Protein AF-A0A522FK22-F1 (afdb_monomer_lite)

Sequence (85 aa):
MKSIIQQFTRQSKLREKAEAVAIQSEINNPATESSRRNFLKKAAMGGIALGGFMSLSVEDTIARSTSEVNRSSSPSELKITDMRV

Secondary structure (DSSP, 8-state):
-HHHHHHHHHHHHHHHHHHHHHHHHHHH-TTS---HHHHHHHHHHHHHHHHHHHHS-HHHHHHHHTTT--TTS-TTT--------

Structure (mmCIF, N/CA/C/O backbone):
data_AF-A0A522FK22-F1
#
_entry.id   AF-A0A522FK22-F1
#
loop_
_atom_site.group_PDB
_atom_site.id
_atom_site.type_symbol
_atom_site.label_atom_id
_atom_site.label_alt_id
_atom_site.label_comp_id
_atom_site.label_asym_id
_atom_site.label_entity_id
_atom_site.label_seq_id
_atom_site.pdbx_PDB_ins_code
_atom_site.Cartn_x
_atom_site.Cartn_y
_atom_site.Cartn_z
_atom_site.occupancy
_atom_site.B_iso_or_equiv
_atom_site.auth_seq_id
_atom_site.auth_comp_id
_atom_site.auth_asym_id
_atom_site.auth_atom_id
_atom_site.pdbx_PDB_model_num
ATOM 1 N N . MET A 1 1 ? -14.859 -27.831 2.518 1.00 55.72 1 MET A N 1
ATOM 2 C CA . MET A 1 1 ? -14.865 -26.457 1.952 1.00 55.72 1 MET A CA 1
ATOM 3 C C . MET A 1 1 ? -13.696 -25.597 2.430 1.00 55.72 1 MET A C 1
ATOM 5 O O . MET A 1 1 ? -13.019 -25.039 1.579 1.00 55.72 1 MET A O 1
ATOM 9 N N . LYS A 1 2 ? -13.392 -25.517 3.739 1.00 58.50 2 LYS A N 1
ATOM 10 C CA . LYS A 1 2 ? -12.260 -24.707 4.250 1.00 58.50 2 LYS A CA 1
ATOM 11 C C . LYS A 1 2 ? -10.887 -25.062 3.642 1.00 58.50 2 LYS A C 1
ATOM 13 O O . LYS A 1 2 ? -10.124 -24.155 3.340 1.00 58.50 2 LYS A O 1
ATOM 18 N N . SER A 1 3 ? -10.587 -26.343 3.408 1.00 76.81 3 SER A N 1
ATOM 19 C CA . SER A 1 3 ? -9.296 -26.789 2.847 1.00 76.81 3 SER A CA 1
ATOM 20 C C . SER A 1 3 ? -9.069 -26.355 1.394 1.00 76.81 3 SER A C 1
ATOM 22 O O . SER A 1 3 ? -7.981 -25.909 1.048 1.00 76.81 3 SER A O 1
ATOM 24 N N . ILE A 1 4 ? -10.107 -26.431 0.559 1.00 84.44 4 ILE A N 1
ATOM 25 C CA . ILE A 1 4 ? -10.060 -26.029 -0.855 1.00 84.44 4 ILE A CA 1
ATOM 26 C C . ILE A 1 4 ? -9.840 -24.517 -0.961 1.00 84.44 4 ILE A C 1
ATOM 28 O O . ILE A 1 4 ? -8.973 -24.064 -1.702 1.00 84.44 4 ILE A O 1
ATOM 32 N N . ILE A 1 5 ? -10.560 -23.728 -0.157 1.00 77.81 5 ILE A N 1
ATOM 33 C CA . ILE A 1 5 ? -10.375 -22.272 -0.109 1.00 77.81 5 ILE A CA 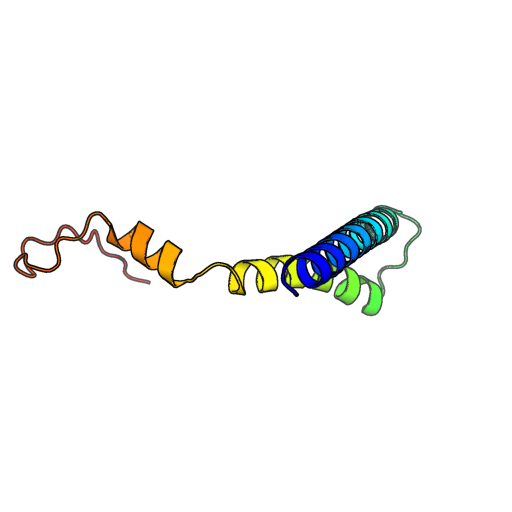1
ATOM 34 C C . ILE A 1 5 ? -8.939 -21.933 0.309 1.00 77.81 5 ILE A C 1
ATOM 36 O O . ILE A 1 5 ? -8.287 -21.138 -0.356 1.00 77.81 5 ILE A O 1
ATOM 40 N N . GLN A 1 6 ? -8.403 -22.592 1.343 1.00 76.12 6 GLN A N 1
ATOM 41 C CA . GLN A 1 6 ? -7.014 -22.395 1.776 1.00 76.12 6 GLN A CA 1
ATOM 42 C C . GLN A 1 6 ? -5.993 -22.728 0.679 1.00 76.12 6 GLN A C 1
ATOM 44 O O . GLN A 1 6 ? -4.978 -22.040 0.563 1.00 76.12 6 GLN A O 1
ATOM 49 N N . GLN A 1 7 ? -6.248 -23.758 -0.132 1.00 79.12 7 GLN A N 1
ATOM 50 C CA . GLN A 1 7 ? -5.409 -24.091 -1.284 1.00 79.12 7 GLN A CA 1
ATOM 51 C C . GLN A 1 7 ? -5.452 -22.986 -2.342 1.00 79.12 7 GLN A C 1
ATOM 53 O O . GLN A 1 7 ? -4.391 -22.561 -2.798 1.00 79.12 7 GLN A O 1
ATOM 58 N N . PHE A 1 8 ? -6.637 -22.464 -2.668 1.00 77.88 8 PHE A N 1
ATOM 59 C CA . PHE A 1 8 ? -6.779 -21.341 -3.596 1.00 77.88 8 PHE A CA 1
ATOM 60 C C . PHE A 1 8 ? -6.071 -20.086 -3.089 1.00 77.88 8 PHE A C 1
ATOM 62 O O . PHE A 1 8 ? -5.268 -19.511 -3.816 1.00 77.88 8 PHE A O 1
ATOM 69 N N . THR A 1 9 ? -6.267 -19.701 -1.826 1.00 75.88 9 THR A N 1
ATOM 70 C CA . THR A 1 9 ? -5.583 -18.533 -1.251 1.00 75.88 9 THR A CA 1
ATOM 71 C C . THR A 1 9 ? -4.065 -18.705 -1.273 1.00 75.88 9 THR A C 1
ATOM 73 O O . THR A 1 9 ? -3.333 -17.759 -1.558 1.00 75.88 9 THR A O 1
ATOM 76 N N . ARG A 1 10 ? -3.569 -19.918 -0.991 1.00 79.00 10 ARG A N 1
ATOM 77 C CA . ARG A 1 10 ? -2.134 -20.221 -1.028 1.00 79.00 10 ARG A CA 1
ATOM 78 C C . ARG A 1 10 ? -1.582 -20.140 -2.450 1.00 79.00 10 ARG A C 1
ATOM 80 O O . ARG A 1 10 ? -0.526 -19.548 -2.637 1.00 79.00 10 ARG A O 1
ATOM 87 N N . GLN A 1 11 ? -2.294 -20.677 -3.439 1.00 81.31 11 GLN A N 1
ATOM 88 C CA . GLN A 1 11 ? -1.903 -20.562 -4.846 1.00 81.31 11 GLN A CA 1
ATOM 89 C C . GLN A 1 11 ? -1.904 -19.106 -5.323 1.00 81.31 11 GLN A C 1
ATOM 91 O O . GLN A 1 11 ? -0.938 -18.691 -5.958 1.00 81.31 11 GLN A O 1
ATOM 96 N N . SER A 1 12 ? -2.922 -18.315 -4.970 1.00 79.25 12 SER A N 1
ATOM 97 C CA . SER A 1 12 ? -2.980 -16.890 -5.318 1.00 79.25 12 SER A CA 1
ATOM 98 C C . SER A 1 12 ? -1.806 -16.114 -4.723 1.00 79.25 12 SER A C 1
ATOM 100 O O . SER A 1 12 ? -1.118 -15.414 -5.455 1.00 79.25 12 SER A O 1
ATOM 102 N N . LYS A 1 13 ? -1.490 -16.321 -3.436 1.00 79.19 13 LYS A N 1
ATOM 103 C CA . LYS A 1 13 ? -0.331 -15.681 -2.787 1.00 79.19 13 LYS A CA 1
ATOM 104 C C . LYS A 1 13 ? 1.004 -16.066 -3.426 1.00 79.19 13 LYS A C 1
ATOM 106 O O . LYS A 1 13 ? 1.923 -15.255 -3.465 1.00 79.19 13 LYS A O 1
ATOM 111 N N . LEU A 1 14 ? 1.149 -17.310 -3.885 1.00 81.06 14 LEU A N 1
ATOM 112 C CA . LEU A 1 14 ? 2.368 -17.754 -4.568 1.00 81.06 14 LEU A CA 1
ATOM 113 C C . LEU A 1 14 ? 2.516 -17.093 -5.943 1.00 81.06 14 LEU A C 1
ATOM 115 O O . LEU A 1 14 ? 3.617 -16.669 -6.286 1.00 81.06 14 LEU A O 1
ATOM 119 N N . ARG A 1 15 ? 1.415 -16.965 -6.694 1.00 79.38 15 ARG A N 1
ATOM 120 C CA . ARG A 1 15 ? 1.386 -16.260 -7.985 1.00 79.38 15 ARG A CA 1
ATOM 121 C C . ARG A 1 15 ? 1.702 -14.778 -7.819 1.00 79.38 15 ARG A C 1
ATOM 123 O O . ARG A 1 15 ? 2.605 -14.283 -8.477 1.00 79.38 15 ARG A O 1
ATOM 130 N N . GLU A 1 16 ? 1.058 -14.125 -6.857 1.00 79.25 16 GLU A N 1
ATOM 131 C CA . GLU A 1 16 ? 1.285 -12.714 -6.536 1.00 79.25 16 GLU A CA 1
ATOM 132 C C . GLU A 1 16 ? 2.752 -12.440 -6.169 1.00 79.25 16 GLU A C 1
ATOM 134 O O . GLU A 1 16 ? 3.354 -11.490 -6.663 1.00 79.25 16 GLU A O 1
ATOM 139 N N . LYS A 1 17 ? 3.378 -13.314 -5.367 1.00 82.81 17 LYS A N 1
ATOM 140 C CA . LYS A 1 17 ? 4.810 -13.204 -5.044 1.00 82.81 17 LYS A CA 1
ATOM 141 C C . LYS A 1 17 ? 5.705 -13.362 -6.271 1.00 82.81 17 LYS A C 1
ATOM 143 O O . LYS A 1 17 ? 6.671 -12.616 -6.407 1.00 82.81 17 LYS A O 1
ATOM 148 N N . ALA A 1 18 ? 5.415 -14.326 -7.143 1.00 84.69 18 ALA A N 1
ATOM 149 C CA . ALA A 1 18 ? 6.195 -14.540 -8.360 1.00 84.69 18 ALA A CA 1
ATOM 150 C C . ALA A 1 18 ? 6.084 -13.340 -9.317 1.00 84.69 18 ALA A C 1
ATOM 152 O O . ALA A 1 18 ? 7.091 -12.875 -9.850 1.00 84.69 18 ALA A O 1
ATOM 153 N N . GLU A 1 19 ? 4.878 -12.795 -9.472 1.00 82.56 19 GLU A N 1
ATOM 154 C CA . GLU A 1 19 ? 4.612 -11.599 -10.272 1.00 82.56 19 GLU A CA 1
ATOM 155 C C . GLU A 1 19 ? 5.299 -10.361 -9.685 1.00 82.56 19 GLU A C 1
ATOM 157 O O . GLU A 1 19 ? 5.950 -9.623 -10.421 1.00 82.56 19 GLU A O 1
ATOM 162 N N . ALA A 1 20 ? 5.255 -10.165 -8.363 1.00 81.38 20 ALA A N 1
ATOM 163 C CA . ALA A 1 20 ? 5.943 -9.059 -7.697 1.00 81.38 20 ALA A CA 1
ATOM 164 C C . ALA A 1 20 ? 7.464 -9.097 -7.921 1.00 81.38 20 ALA A C 1
ATOM 166 O O . ALA A 1 20 ? 8.073 -8.062 -8.186 1.00 81.38 20 ALA A O 1
ATOM 167 N N . VAL A 1 21 ? 8.081 -10.283 -7.868 1.00 86.19 21 VAL A N 1
ATOM 168 C CA . VAL A 1 21 ? 9.517 -10.458 -8.148 1.00 86.19 21 VAL A CA 1
ATOM 169 C C . VAL A 1 21 ? 9.836 -10.153 -9.613 1.00 86.19 21 VAL A C 1
ATOM 171 O O . VAL A 1 21 ? 10.803 -9.442 -9.893 1.00 86.19 21 VAL A O 1
ATOM 174 N N . ALA A 1 22 ? 9.014 -10.639 -10.546 1.00 85.31 22 ALA A N 1
ATOM 175 C CA . ALA A 1 22 ? 9.190 -10.366 -11.969 1.00 85.31 22 ALA A CA 1
ATOM 176 C C . ALA A 1 22 ? 9.084 -8.862 -12.266 1.00 85.31 22 ALA A C 1
ATOM 178 O O . ALA A 1 22 ? 9.969 -8.295 -12.909 1.00 85.31 22 ALA A O 1
ATOM 179 N N . ILE A 1 23 ? 8.067 -8.188 -11.719 1.00 80.44 23 ILE A N 1
ATOM 180 C CA . ILE A 1 23 ? 7.904 -6.742 -11.885 1.00 80.44 23 ILE A CA 1
ATOM 181 C C . ILE A 1 23 ? 9.075 -5.999 -11.232 1.00 80.44 23 ILE A C 1
ATOM 183 O O . ILE A 1 23 ? 9.629 -5.098 -11.852 1.00 80.44 23 ILE A O 1
ATOM 187 N N . GLN A 1 24 ? 9.526 -6.394 -10.038 1.00 81.81 24 GLN A N 1
ATOM 188 C CA . GLN A 1 24 ? 10.679 -5.762 -9.390 1.00 81.81 24 GLN A CA 1
ATOM 189 C C . GLN A 1 24 ? 11.957 -5.873 -10.238 1.00 81.81 24 GLN A C 1
ATOM 191 O O . GLN A 1 24 ? 12.710 -4.904 -10.338 1.00 81.81 24 GLN A O 1
ATOM 196 N N . SER A 1 25 ? 12.191 -7.020 -10.885 1.00 85.94 25 SER A N 1
ATOM 197 C CA . SER A 1 25 ? 13.338 -7.201 -11.785 1.00 85.94 25 SER A CA 1
ATOM 198 C C . SER A 1 25 ? 13.271 -6.292 -13.020 1.00 85.94 25 SER A C 1
ATOM 200 O O . SER A 1 25 ? 14.283 -5.726 -13.424 1.00 85.94 25 SER A O 1
ATOM 202 N N . GLU A 1 26 ? 12.072 -6.071 -13.561 1.00 82.00 26 GLU A N 1
ATOM 203 C CA . GLU A 1 26 ? 11.825 -5.152 -14.675 1.00 82.00 26 GLU A CA 1
ATOM 204 C C . GLU A 1 26 ? 11.980 -3.686 -14.241 1.00 82.00 26 GLU A C 1
ATOM 206 O O . GLU A 1 26 ? 12.549 -2.879 -14.963 1.00 82.00 26 GLU A O 1
ATOM 211 N N . ILE A 1 27 ? 11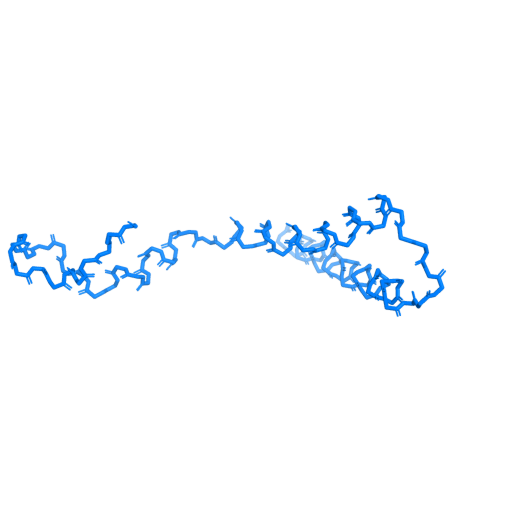.548 -3.329 -13.029 1.00 79.25 27 ILE A N 1
ATOM 212 C CA . ILE A 1 27 ? 11.722 -1.980 -12.469 1.00 79.25 27 ILE A CA 1
ATOM 213 C C . ILE A 1 27 ? 13.202 -1.636 -12.285 1.00 79.25 27 ILE A C 1
ATOM 215 O O . ILE A 1 27 ? 13.590 -0.497 -12.555 1.00 79.25 27 ILE A O 1
ATOM 219 N N . ASN A 1 28 ? 13.991 -2.604 -11.811 1.00 83.19 28 ASN A N 1
ATOM 220 C CA . ASN A 1 28 ? 15.416 -2.448 -11.520 1.00 83.19 28 ASN A CA 1
ATOM 221 C C . ASN A 1 28 ? 16.291 -2.481 -12.779 1.00 83.19 28 ASN A C 1
ATOM 223 O O . ASN A 1 28 ? 17.461 -2.106 -12.713 1.00 83.19 28 ASN A O 1
ATOM 227 N N . ASN A 1 29 ? 15.756 -2.937 -13.91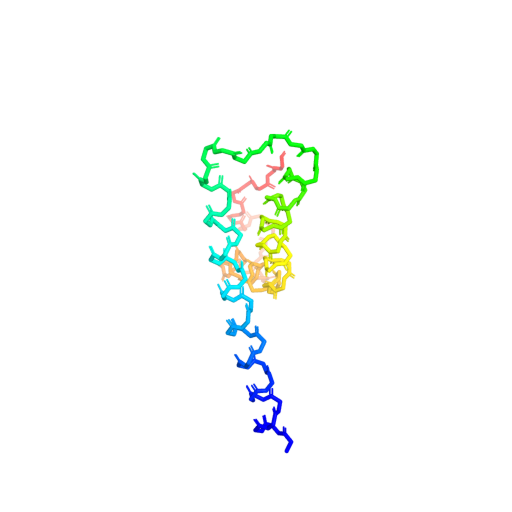2 1.00 85.62 29 ASN A N 1
ATOM 228 C CA . ASN A 1 29 ? 16.503 -2.988 -15.156 1.00 85.62 29 ASN A CA 1
ATOM 229 C C . ASN A 1 29 ? 16.676 -1.561 -15.726 1.00 85.62 29 ASN A C 1
ATOM 231 O O . ASN A 1 29 ? 15.679 -0.900 -16.038 1.00 85.62 29 ASN A O 1
ATOM 235 N N . PRO A 1 30 ? 17.917 -1.072 -15.907 1.00 80.38 30 PRO A N 1
ATOM 236 C CA . PRO A 1 30 ? 18.172 0.265 -16.442 1.00 80.38 30 PRO A CA 1
ATOM 237 C C . PRO A 1 30 ? 17.782 0.421 -17.921 1.00 80.38 30 PRO A C 1
ATOM 239 O O . PRO A 1 30 ? 17.621 1.546 -18.383 1.00 80.38 30 PRO A O 1
ATOM 242 N N . ALA A 1 31 ? 17.593 -0.676 -18.665 1.00 84.94 31 ALA A N 1
ATOM 243 C CA . ALA A 1 31 ? 17.154 -0.645 -20.065 1.00 84.94 31 ALA A CA 1
ATOM 244 C C . ALA A 1 31 ? 15.641 -0.394 -20.235 1.00 84.94 31 ALA A C 1
ATOM 246 O O . ALA A 1 31 ? 15.138 -0.313 -21.356 1.00 84.94 31 ALA A O 1
ATOM 247 N N . THR A 1 32 ? 14.894 -0.301 -19.136 1.00 80.44 32 THR A N 1
ATOM 248 C CA . THR A 1 32 ? 13.435 -0.178 -19.160 1.00 80.44 32 THR A CA 1
ATOM 249 C C . THR A 1 32 ? 13.024 1.283 -19.324 1.00 80.44 32 THR A C 1
ATOM 251 O O . THR A 1 32 ? 13.292 2.117 -18.462 1.00 80.44 32 THR A O 1
ATOM 254 N N . GLU A 1 33 ? 12.337 1.599 -20.422 1.00 82.12 33 GLU A N 1
ATOM 255 C CA . GLU A 1 33 ? 11.929 2.966 -20.769 1.00 82.12 33 GLU A C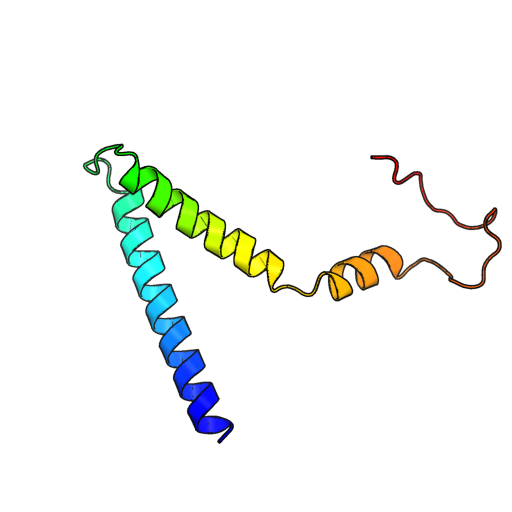A 1
ATOM 256 C C . GLU A 1 33 ? 10.993 3.597 -19.713 1.00 82.12 33 GLU A C 1
ATOM 258 O O . GLU A 1 33 ? 10.108 2.942 -19.158 1.00 82.12 33 GLU A O 1
ATOM 263 N N . SER A 1 34 ? 11.115 4.897 -19.445 1.00 77.31 34 SER A N 1
ATOM 264 C CA . SER A 1 34 ? 10.309 5.630 -18.454 1.00 77.31 34 SER A CA 1
ATOM 265 C C . SER A 1 34 ? 8.930 6.078 -18.979 1.00 77.31 34 SER A C 1
ATOM 267 O O . SER A 1 34 ? 8.535 7.235 -18.859 1.00 77.31 34 SER A O 1
ATOM 269 N N . SER A 1 35 ? 8.143 5.152 -19.535 1.00 86.06 35 SER A N 1
ATOM 270 C CA . SER A 1 35 ? 6.786 5.453 -20.022 1.00 86.06 35 SER A CA 1
ATOM 271 C C . SER A 1 35 ? 5.747 5.588 -18.889 1.00 86.06 35 SER A C 1
ATOM 273 O O . SER A 1 35 ? 5.872 4.972 -17.827 1.00 86.06 35 SER A O 1
ATOM 275 N N . ARG A 1 36 ? 4.644 6.323 -19.128 1.00 79.31 36 ARG A N 1
ATOM 276 C CA . ARG A 1 36 ? 3.505 6.445 -18.179 1.00 79.31 36 ARG A CA 1
ATOM 277 C C . ARG A 1 36 ? 2.956 5.090 -17.713 1.00 79.31 36 ARG A C 1
ATOM 279 O O . ARG A 1 36 ? 2.554 4.944 -16.565 1.00 79.31 36 ARG A O 1
ATOM 286 N N . ARG A 1 37 ? 2.962 4.086 -18.591 1.00 80.88 37 ARG A N 1
ATOM 287 C CA . ARG A 1 37 ? 2.546 2.713 -18.269 1.00 80.88 37 ARG A CA 1
ATOM 288 C C . ARG A 1 37 ? 3.501 2.055 -17.273 1.00 80.88 37 ARG A C 1
ATOM 290 O O . ARG A 1 37 ? 3.039 1.399 -16.346 1.00 80.88 37 ARG A O 1
ATOM 297 N N . ASN A 1 38 ? 4.806 2.289 -17.411 1.00 80.31 38 ASN A N 1
ATOM 298 C CA . ASN A 1 38 ? 5.798 1.815 -16.448 1.00 80.31 38 ASN A CA 1
ATOM 299 C C . ASN A 1 38 ? 5.677 2.545 -15.107 1.00 80.31 38 ASN A C 1
ATOM 301 O O . ASN A 1 38 ? 5.812 1.908 -14.066 1.00 80.31 38 ASN A O 1
ATOM 305 N N . PHE A 1 39 ? 5.340 3.839 -15.111 1.00 80.81 39 PHE A N 1
ATOM 306 C CA . PHE A 1 39 ? 5.005 4.566 -13.883 1.00 80.81 39 PHE A CA 1
ATOM 307 C C . PHE A 1 39 ? 3.787 3.963 -13.174 1.00 80.81 39 PHE A C 1
ATOM 309 O O . PHE A 1 39 ? 3.875 3.650 -11.994 1.00 80.81 39 PHE A O 1
ATOM 316 N N . LEU A 1 40 ? 2.678 3.726 -13.883 1.00 81.25 40 LEU A N 1
ATOM 317 C CA . LEU A 1 40 ? 1.479 3.127 -13.285 1.00 81.25 40 LEU A CA 1
ATOM 318 C C . LEU A 1 40 ? 1.717 1.695 -12.798 1.00 81.25 40 LEU A C 1
ATOM 320 O O . LEU A 1 40 ? 1.217 1.335 -11.744 1.00 81.25 40 LEU A O 1
ATOM 324 N N . LYS A 1 41 ? 2.515 0.893 -13.510 1.00 77.94 41 LYS A N 1
ATOM 325 C CA . LYS A 1 41 ? 2.900 -0.462 -13.081 1.00 77.94 41 LYS A CA 1
ATOM 326 C C . LYS A 1 41 ? 3.725 -0.439 -11.784 1.00 77.94 41 LYS A C 1
ATOM 328 O O . LYS A 1 41 ? 3.449 -1.209 -10.869 1.00 77.94 41 LYS A O 1
ATOM 333 N N . LYS A 1 42 ? 4.676 0.498 -11.671 1.00 74.94 42 LYS A N 1
ATOM 334 C CA . LYS A 1 42 ? 5.457 0.768 -10.446 1.00 74.94 42 LYS A CA 1
ATOM 335 C C . LYS A 1 42 ? 4.570 1.277 -9.303 1.00 74.94 42 LYS A C 1
ATOM 337 O O . LYS A 1 42 ? 4.657 0.786 -8.181 1.00 74.94 42 LYS A O 1
ATOM 342 N N . ALA A 1 43 ? 3.689 2.231 -9.594 1.00 73.38 43 ALA A N 1
ATOM 343 C CA . ALA A 1 43 ? 2.774 2.824 -8.627 1.00 73.38 43 ALA A CA 1
ATOM 344 C C . ALA A 1 43 ? 1.713 1.827 -8.151 1.00 73.38 43 ALA A C 1
ATOM 346 O O . ALA A 1 43 ? 1.376 1.842 -6.979 1.00 73.38 43 ALA A O 1
ATOM 347 N N . ALA A 1 44 ? 1.228 0.928 -9.012 1.00 70.88 44 ALA A N 1
ATOM 348 C CA . ALA A 1 44 ? 0.283 -0.124 -8.652 1.00 70.88 44 ALA A CA 1
ATOM 349 C C . ALA A 1 44 ? 0.905 -1.158 -7.706 1.00 70.88 44 ALA A C 1
ATOM 351 O O . ALA A 1 44 ? 0.219 -1.606 -6.799 1.00 70.88 44 ALA A O 1
ATOM 352 N N . MET A 1 45 ? 2.201 -1.475 -7.817 1.00 68.38 45 MET A N 1
ATOM 353 C CA . MET A 1 45 ? 2.883 -2.259 -6.775 1.00 68.38 45 MET A CA 1
ATOM 354 C C . MET A 1 45 ? 2.867 -1.547 -5.411 1.00 68.38 45 MET A C 1
ATOM 356 O O . MET A 1 45 ? 2.625 -2.186 -4.390 1.00 68.38 45 MET A O 1
ATOM 360 N N . GLY A 1 46 ? 3.053 -0.223 -5.386 1.00 62.03 46 GLY A N 1
ATOM 361 C CA . GLY A 1 46 ? 2.880 0.587 -4.170 1.00 62.03 46 GLY A CA 1
ATOM 362 C C . GLY A 1 46 ? 1.412 0.750 -3.740 1.00 62.03 46 GLY A C 1
ATOM 363 O O . GLY A 1 46 ? 1.112 0.837 -2.554 1.00 62.03 46 GLY A O 1
ATOM 364 N N . GLY A 1 47 ? 0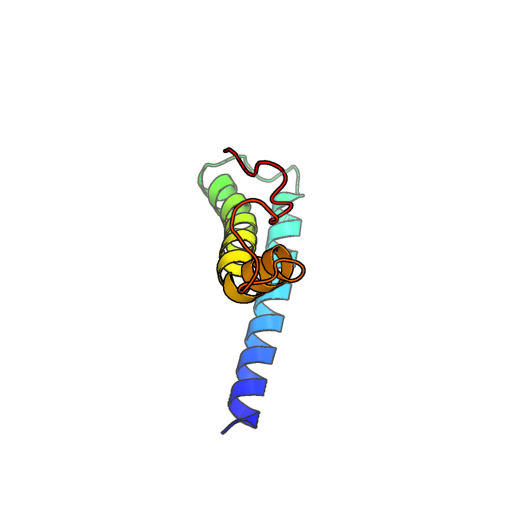.483 0.736 -4.694 1.00 60.44 47 GLY A N 1
ATOM 365 C CA . GLY A 1 47 ? -0.960 0.847 -4.496 1.00 60.44 47 GLY A CA 1
ATOM 366 C C . GLY A 1 47 ? -1.602 -0.445 -4.000 1.00 60.44 47 GLY A C 1
ATOM 367 O O . GLY A 1 47 ? -2.571 -0.380 -3.259 1.00 60.44 47 GLY A O 1
ATOM 368 N N . ILE A 1 48 ? -1.035 -1.610 -4.323 1.00 61.66 48 ILE A N 1
ATOM 369 C CA . ILE A 1 48 ? -1.376 -2.893 -3.695 1.00 61.66 48 ILE A CA 1
ATOM 370 C C . ILE A 1 48 ? -0.868 -2.913 -2.254 1.00 61.66 48 ILE A C 1
ATOM 372 O O . ILE A 1 48 ? -1.576 -3.402 -1.383 1.00 61.66 48 ILE A O 1
ATOM 376 N N . ALA A 1 49 ? 0.295 -2.318 -1.961 1.00 61.28 49 ALA A N 1
ATOM 377 C CA . ALA A 1 49 ? 0.731 -2.139 -0.577 1.00 61.28 49 ALA A CA 1
ATOM 378 C C . ALA A 1 49 ? -0.231 -1.216 0.197 1.00 61.28 49 ALA A C 1
ATOM 380 O O . ALA A 1 49 ? -0.681 -1.589 1.275 1.00 61.28 49 ALA A O 1
ATOM 381 N N . LEU A 1 50 ? -0.626 -0.068 -0.371 1.00 63.38 50 LEU A N 1
ATOM 382 C CA . LEU A 1 50 ? -1.610 0.837 0.240 1.00 63.38 50 LEU A CA 1
ATOM 383 C C . LEU A 1 50 ? -3.007 0.202 0.364 1.00 63.38 50 LEU A C 1
ATOM 385 O O . LEU A 1 50 ? -3.637 0.305 1.410 1.00 63.38 50 LEU A O 1
ATOM 389 N N . GLY A 1 51 ? -3.477 -0.509 -0.660 1.00 63.91 51 GLY A N 1
ATOM 390 C CA . GLY A 1 51 ? -4.722 -1.281 -0.619 1.00 63.91 51 GLY A CA 1
ATOM 391 C C . GLY A 1 51 ? -4.659 -2.449 0.371 1.00 63.91 51 GLY A C 1
ATOM 392 O O . GLY A 1 51 ? -5.649 -2.772 1.019 1.00 63.91 51 GLY A O 1
ATOM 393 N N . GLY A 1 52 ? -3.476 -3.033 0.566 1.00 64.81 52 GLY A N 1
ATOM 394 C CA . GLY A 1 52 ? -3.187 -3.997 1.622 1.00 64.81 52 GLY A CA 1
ATOM 395 C C . GLY A 1 52 ? -3.268 -3.364 3.012 1.00 64.81 52 GLY A C 1
ATOM 396 O O . GLY A 1 52 ? -3.866 -3.961 3.905 1.00 64.81 52 GLY A O 1
ATOM 397 N N . PHE A 1 53 ? -2.779 -2.130 3.181 1.00 62.47 53 PHE A N 1
ATOM 398 C CA . PHE A 1 53 ? -2.999 -1.341 4.399 1.00 62.47 53 PHE A CA 1
ATOM 399 C C . PHE A 1 53 ? -4.481 -1.015 4.625 1.00 62.47 53 PHE A C 1
ATOM 401 O O . PHE A 1 53 ? -4.916 -1.028 5.768 1.00 62.47 53 PHE A O 1
ATOM 408 N N . MET A 1 54 ? -5.280 -0.806 3.572 1.00 65.88 54 MET A N 1
ATOM 409 C CA . MET A 1 54 ? -6.739 -0.644 3.706 1.00 65.88 54 MET A CA 1
ATOM 410 C C . MET A 1 54 ? -7.454 -1.929 4.156 1.00 65.88 54 MET A C 1
ATOM 412 O O . MET A 1 54 ? -8.572 -1.855 4.656 1.00 65.88 54 MET A O 1
ATOM 416 N N . SER A 1 55 ? -6.836 -3.101 3.961 1.00 61.88 55 SER A N 1
ATOM 417 C CA . SER A 1 55 ? -7.349 -4.390 4.450 1.00 61.88 55 SER A CA 1
ATOM 418 C C . SER A 1 55 ? -6.894 -4.737 5.871 1.00 61.88 55 SER A C 1
ATOM 420 O O . SER A 1 55 ? -7.421 -5.680 6.463 1.00 61.88 55 SER A O 1
ATOM 422 N N . LEU A 1 56 ? -5.925 -3.994 6.423 1.00 60.34 56 LEU A N 1
ATOM 423 C CA . LEU A 1 56 ? -5.674 -4.014 7.859 1.00 60.34 56 LEU A CA 1
ATOM 424 C C . LEU A 1 56 ? -6.848 -3.299 8.523 1.00 60.34 56 LEU A C 1
ATOM 426 O O . LEU A 1 56 ? -7.246 -2.218 8.095 1.00 60.34 56 LEU A O 1
ATOM 430 N N . SER A 1 57 ? -7.420 -3.930 9.543 1.00 64.00 57 SER A N 1
ATOM 431 C CA . SER A 1 57 ? -8.522 -3.380 10.323 1.00 64.00 57 SER A CA 1
ATOM 432 C C . SER A 1 57 ? -8.100 -2.020 10.874 1.00 64.00 57 SER A C 1
ATOM 434 O O . SER A 1 57 ? -7.261 -1.899 11.775 1.00 64.00 57 SER A O 1
ATOM 436 N N . VAL A 1 58 ? -8.694 -0.959 10.332 1.00 66.56 58 VAL A N 1
ATOM 437 C CA . VAL A 1 58 ? -8.610 0.383 10.918 1.00 66.56 58 VAL A CA 1
ATOM 438 C C . VAL A 1 58 ? -9.039 0.307 12.388 1.00 66.56 58 VAL A C 1
ATOM 440 O O . VAL A 1 58 ? -8.487 1.001 13.239 1.00 66.56 58 VAL A O 1
ATOM 443 N N . GLU A 1 59 ? -9.939 -0.627 12.701 1.00 66.50 59 GLU A N 1
ATOM 444 C CA . GLU A 1 59 ? -10.382 -0.982 14.040 1.00 66.50 59 GLU A CA 1
ATOM 445 C C . GLU A 1 59 ? -9.237 -1.384 14.977 1.00 66.50 59 GLU A C 1
ATOM 447 O O . GLU A 1 59 ? -9.217 -0.894 16.102 1.00 66.50 59 GLU A O 1
ATOM 452 N N . ASP A 1 60 ? -8.262 -2.200 14.553 1.00 69.00 60 ASP A N 1
ATOM 453 C CA . ASP A 1 60 ? -7.149 -2.604 15.432 1.00 69.00 60 ASP A CA 1
ATOM 454 C C . ASP A 1 60 ? -6.169 -1.451 15.663 1.00 69.00 60 ASP A C 1
ATOM 456 O O . ASP A 1 60 ? -5.603 -1.313 16.748 1.00 69.00 60 ASP A O 1
ATOM 460 N N . THR A 1 61 ? -6.004 -0.574 14.670 1.00 69.94 61 THR A N 1
ATOM 461 C CA . THR A 1 61 ? -5.163 0.623 14.808 1.00 69.94 61 THR A CA 1
ATOM 462 C C . THR A 1 61 ? -5.805 1.626 15.764 1.00 69.94 61 THR A C 1
ATOM 464 O O . THR A 1 61 ? -5.128 2.155 16.644 1.00 69.94 61 THR A O 1
ATOM 467 N N . ILE A 1 62 ? -7.120 1.843 15.646 1.00 72.19 62 ILE A N 1
ATOM 468 C CA . ILE A 1 62 ? -7.894 2.683 16.569 1.00 72.19 62 ILE A CA 1
ATOM 469 C C . ILE A 1 62 ? -7.934 2.054 17.966 1.00 72.19 62 ILE A C 1
ATOM 471 O O . ILE A 1 62 ? -7.755 2.752 18.963 1.00 72.19 62 ILE A O 1
ATOM 475 N N . ALA A 1 63 ? -8.129 0.740 18.076 1.00 76.38 63 ALA A N 1
ATOM 476 C CA . ALA A 1 63 ? -8.120 0.039 19.357 1.00 76.38 63 ALA A CA 1
ATOM 477 C C . ALA A 1 63 ? -6.751 0.137 20.039 1.00 76.38 63 ALA A C 1
ATOM 479 O O . ALA A 1 63 ? -6.683 0.334 21.250 1.00 76.38 63 ALA A O 1
ATOM 480 N N . ARG A 1 64 ? -5.657 0.056 19.270 1.00 77.88 64 ARG A N 1
ATOM 481 C CA . ARG A 1 64 ? -4.300 0.191 19.803 1.00 77.88 64 ARG A CA 1
ATOM 482 C C . ARG A 1 64 ? -3.954 1.627 20.185 1.00 77.88 64 ARG A C 1
ATOM 484 O O . ARG A 1 64 ? -3.307 1.818 21.208 1.00 77.88 64 ARG A O 1
ATOM 491 N N . SER A 1 65 ? -4.378 2.622 19.408 1.00 75.38 65 SER A N 1
ATOM 492 C CA . SER A 1 65 ? -4.133 4.036 19.727 1.00 75.38 65 SER A CA 1
ATOM 493 C C . SER A 1 65 ? -4.985 4.532 20.898 1.00 75.38 65 SER A C 1
ATOM 495 O O . SER A 1 65 ? -4.555 5.408 21.641 1.00 75.38 65 SER A O 1
ATOM 497 N N . THR A 1 66 ? -6.163 3.938 21.115 1.00 77.06 66 THR A N 1
ATOM 498 C CA . THR A 1 66 ? -7.071 4.280 22.223 1.00 77.06 66 THR A CA 1
ATOM 499 C C . THR A 1 66 ? -6.960 3.337 23.425 1.00 77.06 66 THR A C 1
ATOM 501 O O . THR A 1 66 ? -7.726 3.481 24.376 1.00 77.06 66 THR A O 1
ATOM 504 N N . SER A 1 67 ? -6.003 2.396 23.437 1.00 77.06 67 SER A N 1
ATOM 505 C CA . SER A 1 67 ? -5.931 1.342 24.465 1.00 77.06 67 SER A CA 1
ATOM 506 C C . SER A 1 67 ? -5.665 1.855 25.880 1.00 77.06 67 SER A C 1
ATOM 508 O O . SER A 1 67 ? -6.012 1.188 26.848 1.00 77.06 67 SER A O 1
ATOM 510 N N . GLU A 1 68 ? -5.041 3.024 26.010 1.00 79.88 68 GLU A N 1
ATOM 511 C CA . GLU A 1 68 ? -4.718 3.636 27.307 1.00 79.88 68 GLU A CA 1
ATOM 512 C C . GLU A 1 68 ? -5.771 4.666 27.753 1.00 79.88 68 GLU A C 1
ATOM 514 O O . GLU A 1 68 ? -5.658 5.253 28.828 1.00 79.88 68 GLU A O 1
ATOM 519 N N . VAL A 1 69 ? -6.820 4.879 26.949 1.00 74.06 69 VAL A N 1
ATOM 520 C CA . VAL A 1 69 ? -7.874 5.857 27.233 1.00 74.06 69 VAL A CA 1
ATOM 521 C C . VAL A 1 69 ? -8.977 5.202 28.059 1.00 74.06 69 VAL A C 1
ATOM 523 O O . VAL A 1 69 ? -9.708 4.326 27.591 1.00 74.06 69 VAL A O 1
ATOM 526 N N . ASN A 1 70 ? -9.140 5.666 29.296 1.00 75.00 70 ASN A N 1
ATOM 527 C CA . ASN A 1 70 ? -10.256 5.257 30.135 1.00 75.00 70 ASN A CA 1
ATOM 528 C C . ASN A 1 70 ? -11.559 5.911 29.634 1.00 75.00 70 ASN A C 1
ATOM 530 O O . ASN A 1 70 ? -11.706 7.128 29.653 1.00 75.00 70 ASN A O 1
ATOM 534 N N . ARG A 1 71 ? -12.530 5.106 29.187 1.00 73.56 71 ARG A N 1
ATOM 535 C CA . ARG A 1 71 ? -13.806 5.608 28.638 1.00 73.56 71 ARG A CA 1
ATOM 536 C C . ARG A 1 71 ? -14.747 6.199 29.693 1.00 73.56 71 ARG A C 1
ATOM 538 O O . ARG A 1 71 ? -15.693 6.883 29.320 1.00 73.56 71 ARG A O 1
ATOM 545 N N . SER A 1 72 ? -14.523 5.913 30.976 1.00 79.75 72 SER A N 1
ATOM 546 C CA . SER A 1 72 ? -15.379 6.363 32.080 1.00 79.75 72 SER A CA 1
ATOM 547 C C . SER A 1 72 ? -14.784 7.509 32.902 1.00 79.75 72 SER A C 1
ATOM 549 O O . SER A 1 72 ? -15.384 7.894 33.902 1.00 79.75 72 SER A O 1
ATOM 551 N N . SER A 1 73 ? -13.607 8.034 32.544 1.00 70.56 73 SER A N 1
ATOM 552 C CA . SER A 1 73 ? -13.016 9.179 33.249 1.00 70.56 73 SER A CA 1
ATOM 553 C C . SER A 1 73 ? -13.662 10.499 32.837 1.00 70.56 73 SER A C 1
ATOM 555 O O . SER A 1 73 ? -14.214 10.630 31.742 1.00 70.56 73 SER A O 1
ATOM 557 N N . SER A 1 74 ? -13.561 11.502 33.708 1.00 74.75 74 SER A N 1
ATOM 558 C CA . SER A 1 74 ? -14.038 12.846 33.397 1.00 74.75 74 SER A CA 1
ATOM 559 C C . SER A 1 74 ? -13.233 13.465 32.233 1.00 74.75 74 SER A C 1
ATOM 561 O O . SER A 1 74 ? -12.029 13.216 32.122 1.00 74.75 74 SER A O 1
ATOM 563 N N . PRO A 1 75 ? -13.849 14.286 31.356 1.00 71.12 75 PRO A N 1
ATOM 564 C CA . PRO A 1 75 ? -13.167 14.873 30.194 1.00 71.12 75 PRO A CA 1
ATOM 565 C C . PRO A 1 75 ? -11.915 15.692 30.543 1.00 71.12 75 PRO A C 1
ATOM 567 O O . PRO A 1 75 ? -11.012 15.817 29.724 1.00 71.12 75 PRO A O 1
ATOM 570 N N . SER A 1 76 ? -11.857 16.237 31.760 1.00 72.38 76 SER A N 1
ATOM 571 C CA . SER A 1 76 ? -10.746 17.029 32.296 1.00 72.38 76 SER A CA 1
ATOM 572 C C . SER A 1 76 ? -9.557 16.201 32.795 1.00 72.38 76 SER A C 1
ATOM 574 O O . SER A 1 76 ? -8.456 16.731 32.899 1.00 72.38 76 SER A O 1
ATOM 576 N N . GLU A 1 77 ? -9.761 14.924 33.123 1.00 68.25 77 GLU A N 1
ATOM 577 C CA . GLU A 1 77 ? -8.710 14.015 33.614 1.00 68.25 77 GLU A CA 1
ATOM 578 C C . GLU A 1 77 ? -8.060 13.202 32.489 1.00 68.25 77 GLU A C 1
ATOM 580 O O . GLU A 1 77 ? -7.030 12.551 32.687 1.00 68.25 77 GLU A O 1
ATOM 585 N N . LEU A 1 78 ? -8.653 13.234 31.295 1.00 69.62 78 LEU A N 1
ATOM 586 C CA . LEU A 1 78 ? -8.127 12.548 30.130 1.00 69.62 78 LEU A CA 1
ATOM 587 C C . LEU A 1 78 ? -6.852 13.238 29.639 1.00 69.62 78 LEU A C 1
ATOM 589 O O . LEU A 1 78 ? -6.866 14.356 29.128 1.00 69.62 78 LEU A O 1
ATOM 593 N N . LYS A 1 79 ? -5.736 12.518 29.742 1.00 64.88 79 LYS A N 1
ATOM 594 C CA . LYS A 1 79 ? -4.411 12.914 29.251 1.00 64.88 79 LYS A CA 1
ATOM 595 C C . LYS A 1 79 ? -4.321 12.736 27.728 1.00 64.88 79 LYS A C 1
ATOM 597 O O . LYS A 1 79 ? -3.400 12.107 27.223 1.00 64.88 79 LYS A O 1
ATOM 602 N N . ILE A 1 80 ? -5.311 13.238 26.985 1.00 66.12 80 ILE A N 1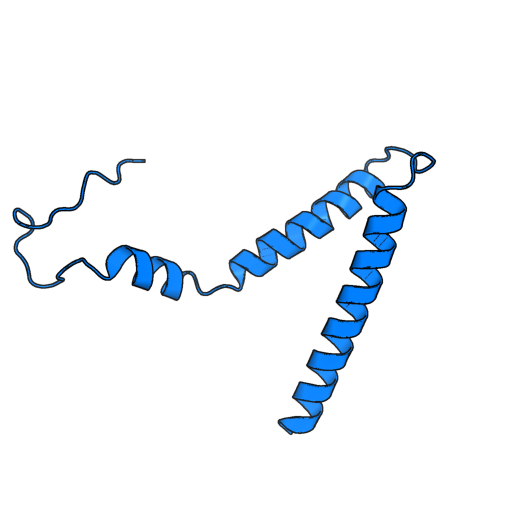
ATOM 603 C CA . ILE A 1 80 ? -5.230 13.317 25.524 1.00 66.12 80 ILE A CA 1
ATOM 604 C C . ILE A 1 80 ? -4.248 14.450 25.259 1.00 66.12 80 ILE A C 1
ATOM 606 O O . ILE A 1 80 ? -4.615 15.622 25.275 1.00 66.12 80 ILE A O 1
ATOM 610 N N . THR A 1 81 ? -2.968 14.121 25.127 1.00 59.56 81 THR A N 1
ATOM 611 C CA . THR A 1 81 ? -1.976 15.062 24.615 1.00 59.56 81 THR A CA 1
ATOM 612 C C . THR A 1 81 ? -2.399 15.429 23.200 1.00 59.56 81 THR A C 1
ATOM 614 O O . THR A 1 81 ? -2.202 14.646 22.279 1.00 59.56 81 THR A O 1
ATOM 617 N N . ASP A 1 82 ? -3.100 16.557 23.104 1.00 55.84 82 ASP A N 1
ATOM 618 C CA . ASP A 1 82 ? -3.516 17.324 21.932 1.00 55.84 82 ASP A CA 1
ATOM 619 C C . ASP A 1 82 ? -3.200 16.656 20.575 1.00 55.84 82 ASP A C 1
ATOM 621 O O . ASP A 1 82 ? -2.208 16.962 19.921 1.00 55.84 82 ASP A O 1
ATOM 625 N N . MET A 1 83 ? -4.060 15.731 20.134 1.00 55.59 83 MET A N 1
ATOM 626 C CA . MET A 1 83 ? -4.081 15.234 18.750 1.00 55.59 83 MET A CA 1
ATOM 627 C C . MET A 1 83 ? -4.823 16.261 17.881 1.00 55.59 83 MET A C 1
ATOM 629 O O . MET A 1 83 ? -5.907 15.990 17.365 1.00 55.59 83 MET A O 1
ATOM 633 N N . ARG A 1 84 ? -4.298 17.485 17.789 1.00 57.50 84 ARG A N 1
ATOM 634 C CA . ARG A 1 84 ? -4.766 18.464 16.801 1.00 57.50 84 ARG A CA 1
ATOM 635 C C . ARG A 1 84 ? -4.039 18.203 15.484 1.00 57.50 84 ARG A C 1
ATOM 637 O O . ARG A 1 84 ? -2.825 18.024 15.484 1.00 57.50 84 ARG A O 1
ATOM 644 N N . VAL A 1 85 ? -4.823 18.113 14.408 1.00 47.56 85 VAL A N 1
ATOM 645 C CA . VAL A 1 85 ? -4.379 17.935 13.013 1.00 47.56 85 VAL A CA 1
ATOM 646 C C . VAL A 1 85 ? -3.558 19.134 12.556 1.00 47.56 85 VAL A C 1
ATOM 648 O O . VAL A 1 85 ? -3.970 20.267 12.895 1.00 47.56 85 VAL A O 1
#

Radius of gyration: 21.45 Å; chains: 1; bounding box: 34×45×54 Å

pLDDT: mean 73.61, std 8.9, range [47.56, 86.19]

Foldseek 3Di:
DVVVVVVVVVVVVVVVVVVLVVLVVQLPDPVRDPDPVNVVSVVVSVVVVVVVVVVPPPVVVVCVVCVPFDPPDDPVPTPPPDPDD